Protein AF-0000000078675650 (afdb_homodimer)

Solvent-accessible surface area (backbone atoms only — not comparable to full-atom values): 10876 Å² total; per-residue (Å²): 128,82,74,70,70,73,74,65,62,80,55,87,62,48,68,50,57,50,48,54,52,49,53,52,43,40,71,66,58,61,90,52,55,60,62,49,50,21,51,51,33,46,50,51,52,50,53,40,61,73,67,68,52,54,68,69,60,46,51,53,50,53,42,49,52,48,53,52,45,46,53,56,44,48,71,37,87,58,74,59,64,86,62,61,76,60,61,83,62,87,123,127,82,75,70,71,73,75,63,60,81,56,87,61,45,68,49,57,50,48,54,51,50,54,49,44,40,71,66,57,61,92,50,56,60,62,48,50,21,50,51,32,45,50,52,51,50,53,40,61,73,67,69,53,53,68,69,59,46,52,53,49,51,41,50,52,49,54,53,47,47,53,56,47,47,72,38,85,56,74,60,66,86,61,59,75,61,62,83,61,88,121

pLDDT: mean 77.35, std 24.48, range [23.03, 98.62]

Organism: Tetraodon nigroviridis (NCBI:txid99883)

Sequence (182 aa):
MSFSNTSLRIPRGFGTVLNGLVREVLRDQPEDIPKYAAHYFSSLLKQREESGVDPAEWAATLEDRFESNAFKDAAAPATGGLSEIKKTTYKMSFSNTSLRIPRGFGTVLNGLVREVLRDQPEDIPKYAAHYFSSLLKQREESGVDPAEWAATLEDRFESNAFKDAAAPATGGLSEIKKTTYK

Structure (mmCIF, N/CA/C/O backbone):
data_AF-0000000078675650-model_v1
#
loop_
_entity.id
_entity.type
_entity.pdbx_description
1 polymer '(spotted green pufferfish) hypothetical protein'
#
loop_
_atom_site.group_PDB
_atom_site.id
_atom_site.type_symbol
_atom_site.label_atom_id
_atom_site.label_alt_id
_atom_site.label_comp_id
_atom_site.label_asym_id
_atom_site.label_entity_id
_atom_site.label_seq_id
_atom_site.pdbx_PDB_ins_code
_atom_site.Cartn_x
_atom_site.Cartn_y
_atom_site.Cartn_z
_atom_site.occupancy
_atom_site.B_iso_or_equiv
_atom_site.auth_seq_id
_atom_site.auth_comp_id
_atom_site.auth_asym_id
_atom_site.auth_atom_id
_atom_site.pdbx_PDB_model_num
ATOM 1 N N . MET A 1 1 ? -8.305 25.156 -22.516 1 36.25 1 MET A N 1
ATOM 2 C CA . MET A 1 1 ? -8.82 23.797 -22.344 1 36.25 1 MET A CA 1
ATOM 3 C C . MET A 1 1 ? -8.891 23.422 -20.859 1 36.25 1 MET A C 1
ATOM 5 O O . MET A 1 1 ? -7.988 23.75 -20.094 1 36.25 1 MET A O 1
ATOM 9 N N . SER A 1 2 ? -10.055 23.328 -20.25 1 40.5 2 SER A N 1
ATOM 10 C CA . SER A 1 2 ? -10.383 23.094 -18.844 1 40.5 2 SER A CA 1
ATOM 11 C C . SER A 1 2 ? -9.547 21.953 -18.266 1 40.5 2 SER A C 1
ATOM 13 O O . SER A 1 2 ? -9.539 20.844 -18.797 1 40.5 2 SER A O 1
ATOM 15 N N . PHE A 1 3 ? -8.305 22.141 -17.953 1 45.03 3 PHE A N 1
ATOM 16 C CA . PHE A 1 3 ? -7.562 21.141 -17.188 1 45.03 3 PHE A CA 1
ATOM 17 C C . PHE A 1 3 ? -8.469 20.422 -16.203 1 45.03 3 PHE A C 1
ATOM 19 O O . PHE A 1 3 ? -8.922 21.031 -15.219 1 45.03 3 PHE A O 1
ATOM 26 N N . SER A 1 4 ? -9.602 19.828 -16.656 1 46.31 4 SER A N 1
ATOM 27 C CA . SER A 1 4 ? -10.453 19.016 -15.805 1 46.31 4 SER A CA 1
ATOM 28 C C . SER A 1 4 ? -9.641 18.359 -14.695 1 46.31 4 SER A C 1
ATOM 30 O O . SER A 1 4 ? -8.734 17.562 -14.961 1 46.31 4 SER A O 1
ATOM 32 N N . ASN A 1 5 ? -9.117 19.156 -13.742 1 48.28 5 ASN A N 1
ATOM 33 C CA . ASN A 1 5 ? -8.555 18.641 -12.5 1 48.28 5 ASN A CA 1
ATOM 34 C C . ASN A 1 5 ? -9.172 17.297 -12.125 1 48.28 5 ASN A C 1
ATOM 36 O O . ASN A 1 5 ? -10.312 17.25 -11.656 1 48.28 5 ASN A O 1
ATOM 40 N N . THR A 1 6 ? -9.18 16.344 -13.008 1 53.75 6 THR A N 1
ATOM 41 C CA . THR A 1 6 ? -9.719 15.031 -12.703 1 53.75 6 THR A CA 1
ATOM 42 C C . THR A 1 6 ? -9.578 14.719 -11.219 1 53.75 6 THR A C 1
ATOM 44 O O . THR A 1 6 ? -8.461 14.664 -10.695 1 53.75 6 THR A O 1
ATOM 47 N N . SER A 1 7 ? -10.422 15.391 -10.391 1 60.91 7 SER A N 1
ATOM 48 C CA . SER A 1 7 ? -10.578 15.094 -8.969 1 60.91 7 SER A CA 1
ATOM 49 C C . SER A 1 7 ? -10.539 13.594 -8.711 1 60.91 7 SER A C 1
ATOM 51 O O . SER A 1 7 ? -11.43 12.859 -9.148 1 60.91 7 SER A O 1
ATOM 53 N N . LEU A 1 8 ? -9.344 12.969 -8.742 1 75.81 8 LEU A N 1
ATOM 54 C CA . LEU A 1 8 ? -9.234 11.555 -8.398 1 75.81 8 LEU A CA 1
ATOM 55 C C . LEU A 1 8 ? -9.867 11.273 -7.043 1 75.81 8 LEU A C 1
ATOM 57 O O . LEU A 1 8 ? -9.648 12.016 -6.082 1 75.81 8 LEU A O 1
ATOM 61 N N . ARG A 1 9 ? -11.008 10.617 -7.02 1 87.81 9 ARG A N 1
ATOM 62 C CA . ARG A 1 9 ? -11.688 10.203 -5.797 1 87.81 9 ARG A CA 1
ATOM 63 C C . ARG A 1 9 ? -10.945 9.055 -5.121 1 87.81 9 ARG A C 1
ATOM 65 O O . ARG A 1 9 ? -10.438 8.164 -5.793 1 87.81 9 ARG A O 1
ATOM 72 N N . ILE A 1 10 ? -10.766 9.141 -3.822 1 88.38 10 ILE A N 1
ATOM 73 C CA . ILE A 1 10 ? -10.188 8.055 -3.039 1 88.38 10 ILE A CA 1
ATOM 74 C C . ILE A 1 10 ? -11.203 6.93 -2.889 1 88.38 10 ILE A C 1
ATOM 76 O O . ILE A 1 10 ? -12.32 7.148 -2.402 1 88.38 10 ILE A O 1
ATOM 80 N N . PRO A 1 11 ? -10.883 5.762 -3.324 1 92.75 11 PRO A N 1
ATOM 81 C CA . PRO A 1 11 ? -11.805 4.637 -3.152 1 92.75 11 PRO A CA 1
ATOM 82 C C . PRO A 1 11 ? -12.086 4.32 -1.685 1 92.75 11 PRO A C 1
ATOM 84 O O . PRO A 1 11 ? -11.195 4.453 -0.841 1 92.75 11 PRO A O 1
ATOM 87 N N . ARG A 1 12 ? -13.32 3.838 -1.474 1 88 12 ARG A N 1
ATOM 88 C CA . ARG A 1 12 ? -13.664 3.414 -0.12 1 88 12 ARG A CA 1
ATOM 89 C C . ARG A 1 12 ? -12.75 2.283 0.347 1 88 12 ARG A C 1
ATOM 91 O O . ARG A 1 12 ? -12.469 1.354 -0.411 1 88 12 ARG A O 1
ATOM 98 N N . GLY A 1 13 ? -12.242 2.371 1.587 1 91.19 13 GLY A N 1
ATOM 99 C CA . GLY A 1 13 ? -11.469 1.306 2.197 1 91.19 13 GLY A CA 1
ATOM 100 C C . GLY A 1 13 ? -10.008 1.314 1.777 1 91.19 13 GLY A C 1
ATOM 101 O O . GLY A 1 13 ? -9.203 0.547 2.305 1 91.19 13 GLY A O 1
ATOM 102 N N . PHE A 1 14 ? -9.648 2.152 0.866 1 94.38 14 PHE A N 1
ATOM 103 C CA . PHE A 1 14 ? -8.281 2.172 0.366 1 94.38 14 PHE A CA 1
ATOM 104 C C . PHE A 1 14 ? -7.301 2.506 1.483 1 94.38 14 PHE A C 1
ATOM 106 O O . PHE A 1 14 ? -6.309 1.8 1.679 1 94.38 14 PHE A O 1
ATOM 113 N N . GLY A 1 15 ? -7.59 3.531 2.225 1 92.75 15 GLY A N 1
ATOM 114 C CA . GLY A 1 15 ? -6.754 3.896 3.355 1 92.75 15 GLY A CA 1
ATOM 115 C C . GLY A 1 15 ? -6.59 2.775 4.363 1 92.75 15 GLY A C 1
ATOM 116 O O . GLY A 1 15 ? -5.496 2.562 4.895 1 92.75 15 GLY A O 1
ATOM 117 N N . THR A 1 16 ? -7.684 2.143 4.605 1 92.12 16 THR A N 1
ATOM 118 C CA . THR A 1 16 ? -7.68 1.031 5.551 1 92.12 16 THR A CA 1
ATOM 119 C C . THR A 1 16 ? -6.738 -0.075 5.078 1 92.12 16 THR A C 1
ATOM 121 O O . THR A 1 16 ? -5.934 -0.586 5.859 1 92.12 16 THR A O 1
ATOM 124 N N . VAL A 1 17 ? -6.797 -0.464 3.836 1 94.38 17 VAL A N 1
ATOM 125 C CA . VAL A 1 17 ? -5.969 -1.51 3.248 1 94.38 17 VAL A CA 1
ATOM 126 C C . VAL A 1 17 ? -4.5 -1.109 3.324 1 94.38 17 VAL A C 1
ATOM 128 O O . VAL A 1 17 ? -3.645 -1.921 3.691 1 94.38 17 VAL A O 1
ATOM 131 N N . LEU A 1 18 ? -4.207 0.148 3.072 1 95.88 18 LEU A N 1
ATOM 132 C CA . LEU A 1 18 ? -2.828 0.625 3.117 1 95.88 18 LEU A CA 1
ATOM 133 C C . LEU A 1 18 ? -2.295 0.616 4.547 1 95.88 18 LEU A C 1
ATOM 135 O O . LEU A 1 18 ? -1.137 0.266 4.781 1 95.88 18 LEU A O 1
ATOM 139 N N . ASN A 1 19 ? -3.148 0.979 5.402 1 93.75 19 ASN A N 1
ATOM 140 C CA . ASN A 1 19 ? -2.74 0.958 6.805 1 93.75 19 ASN A CA 1
ATOM 141 C C . ASN A 1 19 ? -2.387 -0.454 7.266 1 93.75 19 ASN A C 1
ATOM 143 O O . ASN A 1 19 ? -1.454 -0.641 8.047 1 93.75 19 ASN A O 1
ATOM 147 N N . GLY A 1 20 ? -3.107 -1.361 6.852 1 93.81 20 GLY A N 1
ATOM 148 C CA . GLY A 1 20 ? -2.775 -2.744 7.156 1 93.81 20 GLY A CA 1
ATOM 149 C C . GLY A 1 20 ? -1.383 -3.137 6.699 1 93.81 20 GLY A C 1
ATOM 150 O O . GLY A 1 20 ? -0.617 -3.73 7.461 1 93.81 20 GLY A O 1
ATOM 151 N N . LEU A 1 21 ? -1.048 -2.793 5.523 1 96.56 21 LEU A N 1
ATOM 152 C CA . LEU A 1 21 ? 0.284 -3.094 5.008 1 96.56 21 LEU A CA 1
ATOM 153 C C . LEU A 1 21 ? 1.353 -2.342 5.793 1 96.56 21 LEU A C 1
ATOM 155 O O . LEU A 1 21 ? 2.383 -2.914 6.152 1 96.56 21 LEU A O 1
ATOM 159 N N . VAL A 1 22 ? 1.101 -1.097 6.082 1 94.25 22 VAL A N 1
ATOM 160 C CA . VAL A 1 22 ? 2.062 -0.259 6.789 1 94.25 22 VAL A CA 1
ATOM 161 C C . VAL A 1 22 ? 2.379 -0.875 8.148 1 94.25 22 VAL A C 1
ATOM 163 O O . VAL A 1 22 ? 3.545 -0.999 8.531 1 94.25 22 VAL A O 1
ATOM 166 N N . ARG A 1 23 ? 1.402 -1.31 8.82 1 92.75 23 ARG A N 1
ATOM 167 C CA . ARG A 1 23 ? 1.581 -1.892 10.148 1 92.75 23 ARG A CA 1
ATOM 168 C C . ARG A 1 23 ? 2.467 -3.131 10.086 1 92.75 23 ARG A C 1
ATOM 170 O O . ARG A 1 23 ? 3.377 -3.291 10.898 1 92.75 23 ARG A O 1
ATOM 177 N N . GLU A 1 24 ? 2.223 -3.939 9.117 1 95.38 24 GLU A N 1
ATOM 178 C CA . GLU A 1 24 ? 2.982 -5.184 9.008 1 95.38 24 GLU A CA 1
ATOM 179 C C . GLU A 1 24 ? 4.422 -4.914 8.578 1 95.38 24 GLU A C 1
ATOM 181 O O . GLU A 1 24 ? 5.352 -5.57 9.055 1 95.38 24 GLU A O 1
ATOM 186 N N . VAL A 1 25 ? 4.582 -3.963 7.734 1 96.56 25 VAL A N 1
ATOM 187 C CA . VAL A 1 25 ? 5.93 -3.619 7.297 1 96.56 25 VAL A CA 1
ATOM 188 C C . VAL A 1 25 ? 6.723 -3.035 8.461 1 96.56 25 VAL A C 1
ATOM 190 O O . VAL A 1 25 ? 7.906 -3.34 8.633 1 96.56 25 VAL A O 1
ATOM 193 N N . LEU A 1 26 ? 6.121 -2.146 9.234 1 93.81 26 LEU A N 1
ATOM 194 C CA . LEU A 1 26 ? 6.793 -1.556 10.383 1 93.81 26 LEU A CA 1
ATOM 195 C C . LEU A 1 26 ? 7.117 -2.621 11.43 1 93.81 26 LEU A C 1
ATOM 197 O O . LEU A 1 26 ? 8.172 -2.57 12.07 1 93.81 26 LEU A O 1
ATOM 201 N N . ARG A 1 27 ? 6.309 -3.594 11.562 1 92.69 27 ARG A N 1
ATOM 202 C CA . ARG A 1 27 ? 6.488 -4.672 12.531 1 92.69 27 ARG A CA 1
ATOM 203 C C . ARG A 1 27 ? 7.602 -5.617 12.094 1 92.69 27 ARG A C 1
ATOM 205 O O . ARG A 1 27 ? 8.492 -5.941 12.883 1 92.69 27 ARG A O 1
ATOM 212 N N . ASP A 1 28 ? 7.609 -6.02 10.836 1 95.44 28 ASP A N 1
ATOM 213 C CA . ASP A 1 28 ? 8.484 -7.082 10.359 1 95.44 28 ASP A CA 1
ATOM 214 C C . ASP A 1 28 ? 9.781 -6.508 9.789 1 95.44 28 ASP A C 1
ATOM 216 O O . ASP A 1 28 ? 10.766 -7.234 9.625 1 95.44 28 ASP A O 1
ATOM 220 N N . GLN A 1 29 ? 9.773 -5.273 9.375 1 95.62 29 GLN A N 1
ATOM 221 C CA . GLN A 1 29 ? 10.938 -4.562 8.859 1 95.62 29 GLN A CA 1
ATOM 222 C C . GLN A 1 29 ? 11.578 -5.328 7.703 1 95.62 29 GLN A C 1
ATOM 224 O O . GLN A 1 29 ? 12.758 -5.668 7.758 1 95.62 29 GLN A O 1
ATOM 229 N N . PRO A 1 30 ? 10.836 -5.617 6.625 1 96 30 PRO A N 1
ATOM 230 C CA . PRO A 1 30 ? 11.375 -6.375 5.492 1 96 30 PRO A CA 1
ATOM 231 C C . PRO A 1 30 ? 12.422 -5.586 4.699 1 96 30 PRO A C 1
ATOM 233 O O . PRO A 1 30 ? 12.336 -4.359 4.609 1 96 30 PRO A O 1
ATOM 236 N N . GLU A 1 31 ? 13.391 -6.297 4.047 1 93.88 31 GLU A N 1
ATOM 237 C CA . GLU A 1 31 ? 14.406 -5.668 3.211 1 93.88 31 GLU A CA 1
ATOM 238 C C . GLU A 1 31 ? 13.875 -5.395 1.807 1 93.88 31 GLU A C 1
ATOM 240 O O . GLU A 1 31 ? 14.227 -4.383 1.191 1 93.88 31 GLU A O 1
ATOM 245 N N . ASP A 1 32 ? 13.016 -6.262 1.366 1 95.62 32 ASP A N 1
ATOM 246 C CA . ASP A 1 32 ? 12.438 -6.168 0.031 1 95.62 32 ASP A CA 1
ATOM 247 C C . ASP A 1 32 ? 10.945 -5.84 0.104 1 95.62 32 ASP A C 1
ATOM 249 O O . ASP A 1 32 ? 10.109 -6.742 0.144 1 95.62 32 ASP A O 1
ATOM 253 N N . ILE A 1 33 ? 10.664 -4.562 0.065 1 96.06 33 ILE A N 1
ATOM 254 C CA . ILE A 1 33 ? 9.328 -4.074 0.378 1 96.06 33 ILE A CA 1
ATOM 255 C C . ILE A 1 33 ? 8.352 -4.512 -0.712 1 96.06 33 ILE A C 1
ATOM 257 O O . ILE A 1 33 ? 7.27 -5.031 -0.416 1 96.06 33 ILE A O 1
ATOM 261 N N . PRO A 1 34 ? 8.711 -4.418 -1.994 1 97.19 34 PRO A N 1
ATOM 262 C CA . PRO A 1 34 ? 7.773 -4.867 -3.029 1 97.19 34 PRO A CA 1
ATOM 263 C C . PRO A 1 34 ? 7.445 -6.355 -2.924 1 97.19 34 PRO A C 1
ATOM 265 O O . PRO A 1 34 ? 6.289 -6.75 -3.1 1 97.19 34 PRO A O 1
ATOM 268 N N . LYS A 1 35 ? 8.445 -7.172 -2.672 1 97.69 35 LYS A N 1
ATOM 269 C CA . LYS A 1 35 ? 8.219 -8.609 -2.508 1 97.69 35 LYS A CA 1
ATOM 270 C C . LYS A 1 35 ? 7.359 -8.891 -1.279 1 97.69 35 LYS A C 1
ATOM 272 O O . LYS A 1 35 ? 6.461 -9.734 -1.328 1 97.69 35 LYS A O 1
ATOM 277 N N . TYR A 1 36 ? 7.645 -8.258 -0.212 1 98.25 36 TYR A N 1
ATOM 278 C CA . TYR A 1 36 ? 6.855 -8.398 1.007 1 98.25 36 TYR A CA 1
ATOM 279 C C . TYR A 1 36 ? 5.398 -8.023 0.76 1 98.25 36 TYR A C 1
ATOM 281 O O . TYR A 1 36 ? 4.488 -8.75 1.166 1 98.25 36 TYR A O 1
ATOM 289 N N . ALA A 1 37 ? 5.18 -6.883 0.073 1 98.62 37 ALA A N 1
ATOM 290 C CA . ALA A 1 37 ? 3.828 -6.391 -0.181 1 98.62 37 ALA A CA 1
ATOM 291 C C . ALA A 1 37 ? 3.053 -7.359 -1.072 1 98.62 37 ALA A C 1
ATOM 293 O O . ALA A 1 37 ? 1.872 -7.621 -0.834 1 98.62 37 ALA A O 1
ATOM 294 N N . ALA A 1 38 ? 3.719 -7.93 -2.092 1 98.56 38 ALA A N 1
ATOM 295 C CA . ALA A 1 38 ? 3.08 -8.93 -2.939 1 98.56 38 ALA A CA 1
ATOM 296 C C . ALA A 1 38 ? 2.615 -10.133 -2.119 1 98.56 38 ALA A C 1
ATOM 298 O O . ALA A 1 38 ? 1.479 -10.586 -2.264 1 98.56 38 ALA A O 1
ATOM 299 N N . HIS A 1 39 ? 3.5 -10.609 -1.267 1 98.56 39 HIS A N 1
ATOM 300 C CA . HIS A 1 39 ? 3.18 -11.75 -0.417 1 98.56 39 HIS A CA 1
ATOM 301 C C . HIS A 1 39 ? 2.072 -11.406 0.573 1 98.56 39 HIS A C 1
ATOM 303 O O . HIS A 1 39 ? 1.17 -12.211 0.805 1 98.56 39 HIS A O 1
ATOM 309 N N . TYR A 1 40 ? 2.143 -10.227 1.176 1 98.19 40 TYR A N 1
ATOM 310 C CA . TYR A 1 40 ? 1.144 -9.781 2.139 1 98.19 40 TYR A CA 1
ATOM 311 C C . TYR A 1 40 ? -0.25 -9.781 1.522 1 98.19 40 TYR A C 1
ATOM 313 O O . TYR A 1 40 ? -1.171 -10.406 2.059 1 98.19 40 TYR A O 1
ATOM 321 N N . PHE A 1 41 ? -0.435 -9.141 0.37 1 98.44 41 PHE A N 1
ATOM 322 C CA . PHE A 1 41 ? -1.758 -9.039 -0.235 1 98.44 41 PHE A CA 1
ATOM 323 C C . PHE A 1 41 ? -2.211 -10.398 -0.767 1 98.44 41 PHE A C 1
ATOM 325 O O . PHE A 1 41 ? -3.398 -10.727 -0.716 1 98.44 41 PHE A O 1
ATOM 332 N N . SER A 1 42 ? -1.213 -11.234 -1.295 1 97.81 42 SER A N 1
ATOM 333 C CA . SER A 1 42 ? -1.563 -12.594 -1.716 1 97.81 42 SER A CA 1
ATOM 334 C C . SER A 1 42 ? -2.078 -13.422 -0.543 1 97.81 42 SER A C 1
ATOM 336 O O . SER A 1 42 ? -3.057 -14.156 -0.679 1 97.81 42 SER A O 1
ATOM 338 N N . SER A 1 43 ? -1.423 -13.297 0.609 1 97.44 43 SER A N 1
ATOM 339 C CA . SER A 1 43 ? -1.839 -14.031 1.801 1 97.44 43 SER A CA 1
ATOM 340 C C . SER A 1 43 ? -3.209 -13.562 2.283 1 97.44 43 SER A C 1
ATOM 342 O O . SER A 1 43 ? -4.016 -14.375 2.744 1 97.44 43 SER A O 1
ATOM 344 N N . LEU A 1 44 ? -3.428 -12.258 2.207 1 96.44 44 LEU A N 1
ATOM 345 C CA . LEU A 1 44 ? -4.719 -11.703 2.596 1 96.44 44 LEU A CA 1
ATOM 346 C C . LEU A 1 44 ? -5.844 -12.289 1.751 1 96.44 44 LEU A C 1
ATOM 348 O O . LEU A 1 44 ? -6.891 -12.672 2.281 1 96.44 44 LEU A O 1
ATOM 352 N N . LEU A 1 45 ? -5.66 -12.406 0.413 1 97.12 45 LEU A N 1
ATOM 353 C CA . LEU A 1 45 ? -6.66 -12.969 -0.488 1 97.12 45 LEU A CA 1
ATOM 354 C C . LEU A 1 45 ? -6.863 -14.453 -0.213 1 97.12 45 LEU A C 1
ATOM 356 O O . LEU A 1 45 ? -7.988 -14.953 -0.301 1 97.12 45 LEU A O 1
ATOM 360 N N . LYS A 1 46 ? -5.754 -15.125 0.054 1 97.88 46 LYS A N 1
ATOM 361 C CA . LYS A 1 46 ? -5.855 -16.547 0.388 1 97.88 46 LYS A CA 1
ATOM 362 C C . LYS A 1 46 ? -6.699 -16.75 1.642 1 97.88 46 LYS A C 1
ATOM 364 O O . LYS A 1 46 ? -7.551 -17.641 1.679 1 97.88 46 LYS A O 1
ATOM 369 N N . GLN A 1 47 ? -6.488 -15.945 2.689 1 96.19 47 GLN A N 1
ATOM 370 C CA . GLN A 1 47 ? -7.27 -16 3.92 1 96.19 47 GLN A CA 1
ATOM 371 C C . GLN A 1 47 ? -8.75 -15.75 3.645 1 96.19 47 GLN A C 1
ATOM 373 O O . GLN A 1 47 ? -9.617 -16.438 4.191 1 96.19 47 GLN A O 1
ATOM 378 N N . ARG A 1 48 ? -8.969 -14.758 2.807 1 96.5 48 ARG A N 1
ATOM 379 C CA . ARG A 1 48 ? -10.344 -14.453 2.43 1 96.5 48 ARG A CA 1
ATOM 380 C C . ARG A 1 48 ? -11 -15.648 1.739 1 96.5 48 ARG A C 1
ATOM 382 O O . ARG A 1 48 ? -12.125 -16.016 2.068 1 96.5 48 ARG A O 1
ATOM 389 N N . GLU A 1 49 ? -10.359 -16.219 0.828 1 96.31 49 GLU A N 1
ATOM 390 C CA . GLU A 1 49 ? -10.867 -17.359 0.077 1 96.31 49 GLU A CA 1
ATOM 391 C C . GLU A 1 49 ? -11.148 -18.547 0.996 1 96.31 49 GLU A C 1
ATOM 393 O O . GLU A 1 49 ? -12.195 -19.188 0.892 1 96.31 49 GLU A O 1
ATOM 398 N N . GLU A 1 50 ? -10.273 -18.797 1.95 1 96.94 50 GLU A N 1
ATOM 399 C CA . GLU A 1 50 ? -10.391 -19.922 2.857 1 96.94 50 GLU A CA 1
ATOM 400 C C . GLU A 1 50 ? -11.531 -19.734 3.848 1 96.94 50 GLU A C 1
ATOM 402 O O . GLU A 1 50 ? -12.133 -20.703 4.316 1 96.94 50 GLU A O 1
ATOM 407 N N . SER A 1 51 ? -11.82 -18.5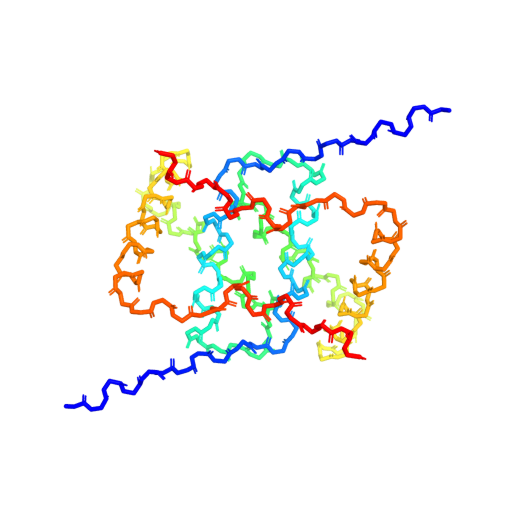16 4.141 1 94.94 51 SER A N 1
ATOM 408 C CA . SER A 1 51 ? -12.891 -18.219 5.09 1 94.94 51 SER A CA 1
ATOM 409 C C . SER A 1 51 ? -14.266 -18.406 4.457 1 94.94 51 SER A C 1
ATOM 411 O O . SER A 1 51 ? -15.266 -18.562 5.168 1 94.94 51 SER A O 1
ATOM 413 N N . GLY A 1 52 ? -14.344 -18.25 3.117 1 95.31 52 GLY A N 1
ATOM 414 C CA . GLY A 1 52 ? -15.617 -18.344 2.424 1 95.31 52 GLY A CA 1
ATOM 415 C C . GLY A 1 52 ? -16.438 -17.078 2.52 1 95.31 52 GLY A C 1
ATOM 416 O O . GLY A 1 52 ? -17.609 -17.047 2.119 1 95.31 52 GLY A O 1
ATOM 417 N N . VAL A 1 53 ? -15.852 -16.094 3.068 1 94.56 53 VAL A N 1
ATOM 418 C CA . VAL A 1 53 ? -16.531 -14.82 3.254 1 94.56 53 VAL A CA 1
ATOM 419 C C . VAL A 1 53 ? -16.562 -14.062 1.931 1 94.56 53 VAL A C 1
ATOM 421 O O . VAL A 1 53 ? -15.594 -14.047 1.181 1 94.56 53 VAL A O 1
ATOM 424 N N . ASP A 1 54 ? -17.75 -13.453 1.61 1 96.31 54 ASP A N 1
ATOM 425 C CA . ASP A 1 54 ? -17.906 -12.602 0.432 1 96.31 54 ASP A CA 1
ATOM 426 C C . ASP A 1 54 ? -16.891 -11.461 0.45 1 96.31 54 ASP A C 1
ATOM 428 O O . ASP A 1 54 ? -16.656 -10.852 1.496 1 96.31 54 ASP A O 1
ATOM 432 N N . PRO A 1 55 ? -16.328 -11.188 -0.666 1 94 55 PRO A N 1
ATOM 433 C CA . PRO A 1 55 ? -15.305 -10.148 -0.725 1 94 55 PRO A CA 1
ATOM 434 C C . PRO A 1 55 ? -15.781 -8.82 -0.147 1 94 55 PRO A C 1
ATOM 436 O O . PRO A 1 55 ? -15.016 -8.125 0.533 1 94 55 PRO A O 1
ATOM 439 N N . ALA A 1 56 ? -17 -8.508 -0.415 1 93.38 56 ALA A N 1
ATOM 440 C CA . ALA A 1 56 ? -17.531 -7.25 0.107 1 93.38 56 ALA A CA 1
ATOM 441 C C . ALA A 1 56 ? -17.625 -7.285 1.63 1 93.38 56 ALA A C 1
ATOM 443 O O . ALA A 1 56 ? -17.266 -6.32 2.305 1 93.38 56 ALA A O 1
ATOM 444 N N . GLU A 1 57 ? -18.125 -8.328 2.135 1 95 57 GLU A N 1
ATOM 445 C CA . GLU A 1 57 ? -18.219 -8.508 3.58 1 95 57 GLU A CA 1
ATOM 446 C C . GLU A 1 57 ? -16.828 -8.555 4.215 1 95 57 GLU A C 1
ATOM 448 O O . GLU A 1 57 ? -16.625 -8 5.297 1 95 57 GLU A O 1
ATOM 453 N N . TRP A 1 58 ? -15.953 -9.234 3.555 1 94.5 58 TRP A N 1
ATOM 454 C CA . TRP A 1 58 ? -14.586 -9.344 4.055 1 94.5 58 TRP A CA 1
ATOM 455 C C . TRP A 1 58 ? -13.938 -7.969 4.141 1 94.5 58 TRP A C 1
ATOM 457 O O . TRP A 1 58 ? -13.281 -7.645 5.133 1 94.5 58 TRP A O 1
ATOM 467 N N . ALA A 1 59 ? -14.078 -7.156 3.133 1 92.62 59 ALA A N 1
ATOM 468 C CA . ALA A 1 59 ? -13.531 -5.801 3.111 1 92.62 59 ALA A CA 1
ATOM 469 C C . ALA A 1 59 ? -14.078 -4.973 4.27 1 92.62 59 ALA A C 1
ATOM 471 O O . ALA A 1 59 ? -13.344 -4.211 4.898 1 92.62 59 ALA A O 1
ATOM 472 N N . ALA A 1 60 ? -15.375 -5.117 4.504 1 92.88 60 ALA A N 1
ATOM 473 C CA . ALA A 1 60 ? -16 -4.395 5.609 1 92.88 60 ALA A CA 1
ATOM 474 C C . ALA A 1 60 ? -15.414 -4.824 6.949 1 92.88 60 ALA A C 1
ATOM 476 O O . ALA A 1 60 ? -15.188 -3.988 7.828 1 92.88 60 ALA A O 1
ATOM 477 N N . THR A 1 61 ? -15.164 -6.078 7.074 1 91.44 61 THR A N 1
ATOM 478 C CA . THR A 1 61 ? -14.562 -6.609 8.289 1 91.44 61 THR A CA 1
ATOM 479 C C . THR A 1 61 ? -13.141 -6.074 8.477 1 91.44 61 THR A C 1
ATOM 481 O O . THR A 1 61 ? -12.734 -5.746 9.594 1 91.44 61 THR A O 1
ATOM 484 N N . LEU A 1 62 ? -12.422 -6.004 7.406 1 88.62 62 LEU A N 1
ATOM 485 C CA . LEU A 1 62 ? -11.07 -5.473 7.441 1 88.62 62 LEU A CA 1
ATOM 486 C C . LEU A 1 62 ? -11.062 -4.016 7.898 1 88.62 62 LEU A C 1
ATOM 488 O O . LEU A 1 62 ? -10.227 -3.619 8.719 1 88.62 62 LEU A O 1
ATOM 492 N N . GLU A 1 63 ? -11.961 -3.244 7.387 1 89.56 63 GLU A N 1
ATOM 493 C CA . GLU A 1 63 ? -12.086 -1.843 7.773 1 89.56 63 GLU A CA 1
ATOM 494 C C . GLU A 1 63 ? -12.391 -1.707 9.258 1 89.56 63 GLU A C 1
ATOM 496 O O . GLU A 1 63 ? -11.828 -0.848 9.938 1 89.56 63 GLU A O 1
ATOM 501 N N . ASP A 1 64 ? -13.203 -2.506 9.703 1 89.19 64 ASP A N 1
ATOM 502 C CA . ASP A 1 64 ? -13.602 -2.475 11.109 1 89.19 64 ASP A CA 1
ATOM 503 C C . ASP A 1 64 ? -12.438 -2.85 12.023 1 89.19 64 ASP A C 1
ATOM 505 O O . ASP A 1 64 ? -12.234 -2.229 13.062 1 89.19 64 ASP A O 1
ATOM 509 N N . ARG A 1 65 ? -11.742 -3.859 11.656 1 85.19 65 ARG A N 1
ATOM 510 C CA . ARG A 1 65 ? -10.602 -4.328 12.438 1 85.19 65 ARG A CA 1
ATOM 511 C C . ARG A 1 65 ? -9.547 -3.234 12.578 1 85.19 65 ARG A C 1
ATOM 513 O O . ARG A 1 65 ? -9 -3.029 13.664 1 85.19 65 ARG A O 1
ATOM 520 N N . PHE A 1 66 ? -9.289 -2.572 11.57 1 79.88 66 PHE A N 1
ATOM 521 C CA . PHE A 1 66 ? -8.258 -1.547 11.586 1 79.88 66 PHE A CA 1
ATOM 522 C C . PHE A 1 66 ? -8.727 -0.315 12.352 1 79.88 66 PHE A C 1
ATOM 524 O O . PHE A 1 66 ? -7.938 0.323 13.055 1 79.88 66 PHE A O 1
ATOM 531 N N . GLU A 1 67 ? -9.945 -0.082 12.008 1 78.69 67 GLU A N 1
ATOM 532 C CA . GLU A 1 67 ? -10.492 1.023 12.789 1 78.69 67 GLU A CA 1
ATOM 533 C C . GLU A 1 67 ? -10.469 0.713 14.281 1 78.69 67 GLU A C 1
ATOM 535 O O . GLU A 1 67 ? -10.156 1.582 15.094 1 78.69 67 GLU A O 1
ATOM 540 N N . SER A 1 68 ? -10.758 -0.451 14.594 1 81.62 68 SER A N 1
ATOM 541 C CA . SER A 1 68 ? -10.758 -0.884 15.992 1 81.62 68 SER A CA 1
ATOM 542 C C . SER A 1 68 ? -9.344 -0.885 16.562 1 81.62 68 SER A C 1
ATOM 544 O O . SER A 1 68 ? -9.141 -0.466 17.703 1 81.62 68 SER A O 1
ATOM 546 N N . ASN A 1 69 ? -8.414 -1.341 15.812 1 76.25 69 ASN A N 1
ATOM 547 C CA . ASN A 1 69 ? -7.023 -1.383 16.25 1 76.25 69 ASN A CA 1
ATOM 548 C C . ASN A 1 69 ? -6.43 0.018 16.359 1 76.25 69 ASN A C 1
ATOM 550 O O . ASN A 1 69 ? -5.586 0.269 17.219 1 76.25 69 ASN A O 1
ATOM 554 N N . ALA A 1 70 ? -6.77 0.914 15.461 1 71 70 ALA A N 1
ATOM 555 C CA . ALA A 1 70 ? -6.328 2.305 15.508 1 71 70 ALA A CA 1
ATOM 556 C C . ALA A 1 70 ? -6.758 2.975 16.812 1 71 70 ALA A C 1
ATOM 558 O O . ALA A 1 70 ? -6.023 3.791 17.375 1 71 70 ALA A O 1
ATOM 559 N N . PHE A 1 71 ? -7.949 2.672 17.203 1 65.62 71 PHE A N 1
ATOM 560 C CA . PHE A 1 71 ? -8.469 3.207 18.453 1 65.62 71 PHE A CA 1
ATOM 561 C C . PHE A 1 71 ? -7.684 2.664 19.641 1 65.62 71 PHE A C 1
ATOM 563 O O . PHE A 1 71 ? -7.367 3.404 20.578 1 65.62 71 PHE A O 1
ATOM 570 N N . LYS A 1 72 ? -7.289 1.438 19.484 1 66.44 72 LYS A N 1
ATOM 571 C CA . LYS A 1 72 ? -6.535 0.826 20.562 1 66.44 72 LYS A CA 1
ATOM 572 C C . LYS A 1 72 ? -5.098 1.341 20.594 1 66.44 72 LYS A C 1
ATOM 574 O O . LYS A 1 72 ? -4.539 1.577 21.672 1 66.44 72 LYS A O 1
ATOM 579 N N . ASP A 1 73 ? -4.637 1.437 19.422 1 58.84 73 ASP A N 1
ATOM 580 C CA . ASP A 1 73 ? -3.277 1.96 19.328 1 58.84 73 ASP A CA 1
ATOM 581 C C . ASP A 1 73 ? -3.244 3.457 19.625 1 58.84 73 ASP A C 1
ATOM 583 O O . ASP A 1 73 ? -2.256 3.967 20.156 1 58.84 73 ASP A O 1
ATOM 587 N N . ALA A 1 74 ? -4.316 4.203 19.078 1 51.97 74 ALA A N 1
ATOM 588 C CA . ALA A 1 74 ? -4.445 5.621 19.406 1 51.97 74 ALA A CA 1
ATOM 589 C C . ALA A 1 74 ? -4.562 5.836 20.906 1 51.97 74 ALA A C 1
ATOM 591 O O . ALA A 1 74 ? -4.16 6.879 21.422 1 51.97 74 ALA A O 1
ATOM 592 N N . ALA A 1 75 ? -5.254 5.031 21.562 1 49.31 75 ALA A N 1
ATOM 593 C CA . ALA A 1 75 ? -5.246 5.191 23.016 1 49.31 75 ALA A CA 1
ATOM 594 C C . ALA A 1 75 ? -3.832 5.062 23.562 1 49.31 75 ALA A C 1
ATOM 596 O O . ALA A 1 75 ? -3.576 5.438 24.719 1 49.31 75 ALA A O 1
ATOM 597 N N . ALA A 1 76 ? -2.986 4.293 22.922 1 44.25 76 ALA A N 1
ATOM 598 C CA . ALA A 1 76 ? -1.571 4.387 23.281 1 44.25 76 ALA A CA 1
ATOM 599 C C . ALA A 1 76 ? -0.927 5.617 22.641 1 44.25 76 ALA A C 1
ATOM 601 O O . ALA A 1 76 ? -1.389 6.105 21.609 1 44.25 76 ALA A O 1
ATOM 602 N N . PRO A 1 77 ? -0.235 6.516 23.281 1 42 77 PRO A N 1
ATOM 603 C CA . PRO A 1 77 ? 0.261 7.742 22.656 1 42 77 PRO A CA 1
ATOM 604 C C . PRO A 1 77 ? 0.695 7.527 21.203 1 42 77 PRO A C 1
ATOM 606 O O . PRO A 1 77 ? 1.492 6.629 20.922 1 42 77 PRO A O 1
ATOM 609 N N . ALA A 1 78 ? -0.148 7.43 20.344 1 41.06 78 ALA A N 1
ATOM 610 C CA . ALA A 1 78 ? 0.005 7.199 18.906 1 41.06 78 ALA A CA 1
ATOM 611 C C . ALA A 1 78 ? 1.279 7.852 18.375 1 41.06 78 ALA A C 1
ATOM 613 O O . ALA A 1 78 ? 1.396 9.078 18.359 1 41.06 78 ALA A O 1
ATOM 614 N N . THR A 1 79 ? 2.373 7.398 18.484 1 38.72 79 THR A N 1
ATOM 615 C CA . THR A 1 79 ? 3.561 7.906 17.812 1 38.72 79 THR A CA 1
ATOM 616 C C . THR A 1 79 ? 3.271 8.148 16.328 1 38.72 79 THR A C 1
ATOM 618 O O . THR A 1 79 ? 2.307 7.609 15.781 1 38.72 79 THR A O 1
ATOM 621 N N . GLY A 1 80 ? 3.828 9.305 15.703 1 36.25 80 GLY A N 1
ATOM 622 C CA . GLY A 1 80 ? 3.871 10.094 14.484 1 36.25 80 GLY A CA 1
ATOM 623 C C . GLY A 1 80 ? 4.012 9.258 13.234 1 36.25 80 GLY A C 1
ATOM 624 O O . GLY A 1 80 ? 4.441 9.758 12.188 1 36.25 80 GLY A O 1
ATOM 625 N N . GLY A 1 81 ? 3.727 8.086 13.188 1 34.75 81 GLY A N 1
ATOM 626 C CA . GLY A 1 81 ? 4.301 7.422 12.023 1 34.75 81 GLY A CA 1
ATOM 627 C C . GLY A 1 81 ? 3.822 8.008 10.711 1 34.75 81 GLY A C 1
ATOM 628 O O . GLY A 1 81 ? 4.621 8.234 9.797 1 34.75 81 GLY A O 1
ATOM 629 N N . LEU A 1 82 ? 2.568 7.977 10.422 1 39.72 82 LEU A N 1
ATOM 630 C CA . LEU A 1 82 ? 2.166 8.367 9.078 1 39.72 82 LEU A CA 1
ATOM 631 C C . LEU A 1 82 ? 2.387 9.859 8.859 1 39.72 82 LEU A C 1
ATOM 633 O O . LEU A 1 82 ? 2.359 10.336 7.719 1 39.72 82 LEU A O 1
ATOM 637 N N . SER A 1 83 ? 2.461 10.688 9.922 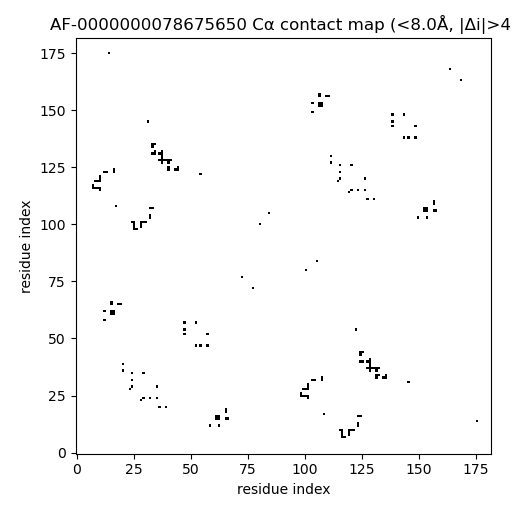1 37.59 83 SER A N 1
ATOM 638 C CA . SER A 1 83 ? 2.707 12.125 9.789 1 37.59 83 SER A CA 1
ATOM 639 C C . SER A 1 83 ? 4.16 12.406 9.422 1 37.59 83 SER A C 1
ATOM 641 O O . SER A 1 83 ? 4.504 13.523 9.039 1 37.59 83 SER A O 1
ATOM 643 N N . GLU A 1 84 ? 5.086 11.633 9.914 1 35.97 84 GLU A N 1
ATOM 644 C CA . GLU A 1 84 ? 6.496 11.977 9.742 1 35.97 84 GLU A CA 1
ATOM 645 C C . GLU A 1 84 ? 6.922 11.859 8.281 1 35.97 84 GLU A C 1
ATOM 647 O O . GLU A 1 84 ? 8.078 12.117 7.949 1 35.97 84 GLU A O 1
ATOM 652 N N . ILE A 1 85 ? 6.199 11.273 7.418 1 35.75 85 ILE A N 1
ATOM 653 C CA . ILE A 1 85 ? 6.633 11.406 6.031 1 35.75 85 ILE A CA 1
ATOM 654 C C . ILE A 1 85 ? 6.562 12.867 5.602 1 35.75 85 ILE A C 1
ATOM 656 O O . ILE A 1 85 ? 6.859 13.195 4.449 1 35.75 85 ILE A O 1
ATOM 660 N N . LYS A 1 86 ? 5.895 13.844 6.242 1 33.5 86 LYS A N 1
ATOM 661 C CA . LYS A 1 86 ? 5.77 15.219 5.785 1 33.5 86 LYS A CA 1
ATOM 662 C C . LYS A 1 86 ? 7.109 15.953 5.867 1 33.5 86 LYS A C 1
ATOM 664 O O . LYS A 1 86 ? 7.422 16.781 5.008 1 33.5 86 LYS A O 1
ATOM 669 N N . LYS A 1 87 ? 7.738 15.945 7.086 1 34.69 87 LYS A N 1
ATOM 670 C CA . LYS A 1 87 ? 8.453 17.156 7.457 1 34.69 87 LYS A CA 1
ATOM 671 C C . LYS A 1 87 ? 9.766 17.281 6.691 1 34.69 87 LYS A C 1
ATOM 673 O O . LYS A 1 87 ? 10.648 18.047 7.074 1 34.69 87 LYS A O 1
ATOM 678 N N . THR A 1 88 ? 10.117 16.453 5.773 1 33.84 88 THR A N 1
ATOM 679 C CA . THR A 1 88 ? 11.367 17.047 5.316 1 33.84 88 THR A CA 1
ATOM 680 C C . THR A 1 88 ? 11.133 18.469 4.809 1 33.84 88 THR A C 1
ATOM 682 O O . THR A 1 88 ? 10.5 18.672 3.771 1 33.84 88 THR A O 1
ATOM 685 N N . THR A 1 89 ? 10.703 19.359 5.664 1 26.84 89 THR A N 1
ATOM 686 C CA . THR A 1 89 ? 10.672 20.812 5.512 1 26.84 89 THR A CA 1
ATOM 687 C C . THR A 1 89 ? 12 21.312 4.965 1 26.84 89 THR A C 1
ATOM 689 O O . THR A 1 89 ? 13.07 20.875 5.395 1 26.84 89 THR A O 1
ATOM 692 N N . TYR A 1 90 ? 11.992 21.969 3.75 1 29.42 90 TYR A N 1
ATOM 693 C CA . TYR A 1 90 ? 12.938 22.938 3.229 1 29.42 90 TYR A CA 1
ATOM 694 C C . TYR A 1 90 ? 13.367 23.922 4.316 1 29.42 90 TYR A C 1
ATOM 696 O O . TYR A 1 90 ? 12.539 24.625 4.883 1 29.42 90 TYR A O 1
ATOM 704 N N . LYS A 1 91 ? 14.211 23.484 5.305 1 23.03 91 LYS A N 1
ATOM 705 C CA . LYS A 1 91 ? 14.953 24.609 5.855 1 23.03 91 LYS A CA 1
ATOM 706 C C . LYS A 1 91 ? 15.742 25.344 4.762 1 23.03 91 LYS A C 1
ATOM 708 O O . LYS A 1 91 ? 16.359 24.703 3.904 1 23.03 91 LYS A O 1
ATOM 713 N N . MET B 1 1 ? 8.133 -1.731 34.062 1 36.22 1 MET B N 1
ATOM 714 C CA . MET B 1 1 ? 8.727 -2.373 32.875 1 36.22 1 MET B CA 1
ATOM 715 C C . MET B 1 1 ? 8.766 -1.418 31.703 1 36.22 1 MET B C 1
ATOM 717 O O . MET B 1 1 ? 7.816 -0.665 31.484 1 36.22 1 MET B O 1
ATOM 721 N N . SER B 1 2 ? 9.906 -0.904 31.297 1 40.62 2 SER B N 1
ATOM 722 C CA . SER B 1 2 ? 10.195 0.084 30.266 1 40.62 2 SER B CA 1
ATOM 723 C C . SER B 1 2 ? 9.398 -0.196 29 1 40.62 2 SER B C 1
ATOM 725 O O . SER B 1 2 ? 9.469 -1.294 28.438 1 40.62 2 SER B O 1
ATOM 727 N N . PHE B 1 3 ? 8.141 0.092 28.922 1 44.66 3 PHE B N 1
ATOM 728 C CA . PHE B 1 3 ? 7.418 0.034 27.656 1 44.66 3 PHE B CA 1
ATOM 729 C C . PHE B 1 3 ? 8.32 0.434 26.5 1 44.66 3 PHE B C 1
ATOM 731 O O . PHE B 1 3 ? 8.703 1.6 26.375 1 44.66 3 PHE B O 1
ATOM 738 N N . SER B 1 4 ? 9.5 -0.228 26.328 1 46.66 4 SER B N 1
ATOM 739 C CA . SER B 1 4 ? 10.344 -0.018 25.156 1 46.66 4 SER B CA 1
ATOM 740 C C . SER B 1 4 ? 9.523 0.418 23.953 1 46.66 4 SER B C 1
ATOM 742 O O . SER B 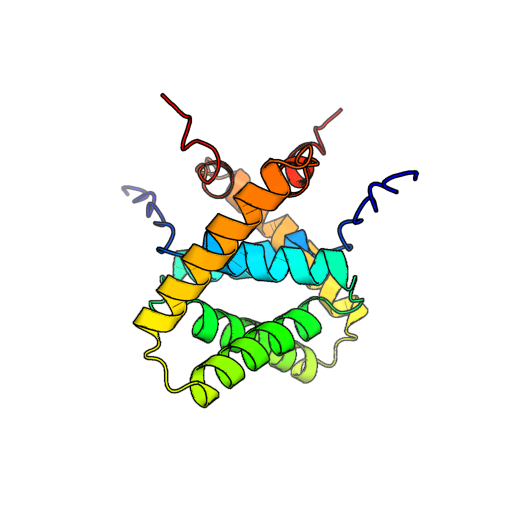1 4 ? 8.664 -0.328 23.469 1 46.66 4 SER B O 1
ATOM 744 N N . ASN B 1 5 ? 8.938 1.639 23.969 1 48.06 5 ASN B N 1
ATOM 745 C CA . ASN B 1 5 ? 8.352 2.273 22.797 1 48.06 5 ASN B CA 1
ATOM 746 C C . ASN B 1 5 ? 8.992 1.764 21.5 1 48.06 5 ASN B C 1
ATOM 748 O O . ASN B 1 5 ? 10.117 2.148 21.172 1 48.06 5 ASN B O 1
ATOM 752 N N . THR B 1 6 ? 9.055 0.48 21.312 1 53.41 6 THR B N 1
ATOM 753 C CA . THR B 1 6 ? 9.617 -0.075 20.094 1 53.41 6 THR B CA 1
ATOM 754 C C . THR B 1 6 ? 9.438 0.897 18.922 1 53.41 6 THR B C 1
ATOM 756 O O . THR B 1 6 ? 8.312 1.229 18.562 1 53.41 6 THR B O 1
ATOM 759 N N . SER B 1 7 ? 10.227 2.014 18.969 1 60.94 7 SER B N 1
ATOM 760 C CA . SER B 1 7 ? 10.352 2.969 17.875 1 60.94 7 SER B CA 1
ATOM 761 C C . SER B 1 7 ? 10.375 2.26 16.516 1 60.94 7 SER B C 1
ATOM 763 O O . SER B 1 7 ? 11.305 1.507 16.219 1 60.94 7 SER B O 1
ATOM 765 N N . LEU B 1 8 ? 9.203 1.778 16.047 1 75.62 8 LEU B N 1
ATOM 766 C CA . LEU B 1 8 ? 9.141 1.193 14.711 1 75.62 8 LEU B CA 1
ATOM 767 C C . LEU B 1 8 ? 9.742 2.135 13.672 1 75.62 8 LEU B C 1
ATOM 769 O O . LEU B 1 8 ? 9.445 3.33 13.664 1 75.62 8 LEU B O 1
ATOM 773 N N . ARG B 1 9 ? 10.93 1.815 13.172 1 87.69 9 ARG B N 1
ATOM 774 C CA . ARG B 1 9 ? 11.586 2.574 12.109 1 87.69 9 ARG B CA 1
ATOM 775 C C . ARG B 1 9 ? 10.906 2.332 10.766 1 87.69 9 ARG B C 1
ATOM 777 O O . ARG B 1 9 ? 10.477 1.215 10.477 1 87.69 9 ARG B O 1
ATOM 784 N N . ILE B 1 10 ? 10.672 3.377 10.031 1 88.44 10 ILE B N 1
ATOM 785 C CA . ILE B 1 10 ? 10.141 3.27 8.68 1 88.44 10 ILE B CA 1
ATOM 786 C C . ILE B 1 10 ? 11.234 2.754 7.742 1 88.44 10 ILE B C 1
ATOM 788 O O . ILE B 1 10 ? 12.312 3.348 7.648 1 88.44 10 ILE B O 1
ATOM 792 N N . PRO B 1 11 ? 11.023 1.673 7.09 1 92.81 11 PRO B N 1
ATOM 793 C CA . PRO B 1 11 ? 12.016 1.168 6.141 1 92.81 11 PRO B CA 1
ATOM 794 C C . PRO B 1 11 ? 12.266 2.129 4.984 1 92.81 11 PRO B C 1
ATOM 796 O O . PRO B 1 11 ? 11.344 2.807 4.527 1 92.81 11 PRO B O 1
ATOM 799 N N . ARG B 1 12 ? 13.523 2.078 4.52 1 87.94 12 ARG B N 1
ATOM 800 C CA . ARG B 1 12 ? 13.852 2.893 3.354 1 87.94 12 ARG B CA 1
ATOM 801 C C . ARG B 1 12 ? 13 2.494 2.15 1 87.94 12 ARG B C 1
ATOM 803 O O . ARG B 1 12 ? 12.805 1.305 1.889 1 87.94 12 ARG B O 1
ATOM 810 N N . GLY B 1 13 ? 12.453 3.498 1.432 1 91.12 13 GLY B N 1
ATOM 811 C CA . GLY B 1 13 ? 11.734 3.262 0.192 1 91.12 13 GLY B CA 1
ATOM 812 C C . GLY B 1 13 ? 10.297 2.834 0.411 1 91.12 13 GLY B C 1
ATOM 813 O O . GLY B 1 13 ? 9.523 2.711 -0.544 1 91.12 13 GLY B O 1
ATOM 814 N N . PHE B 1 14 ? 9.906 2.615 1.618 1 94.31 14 PHE B N 1
ATOM 815 C CA . PHE B 1 14 ? 8.555 2.139 1.898 1 94.31 14 PHE B CA 1
ATOM 816 C C . PHE B 1 14 ? 7.516 3.148 1.429 1 94.31 14 PHE B C 1
ATOM 818 O O . PHE B 1 14 ? 6.57 2.791 0.725 1 94.31 14 PHE B O 1
ATOM 825 N N . GLY B 1 15 ? 7.707 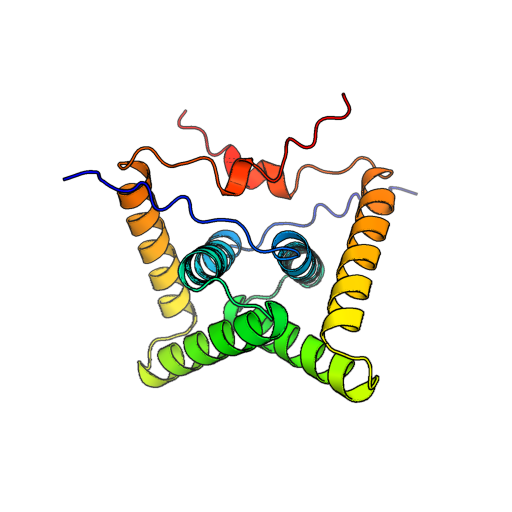4.379 1.786 1 92.75 15 GLY B N 1
ATOM 826 C CA . GLY B 1 15 ? 6.805 5.43 1.34 1 92.75 15 GLY B CA 1
ATOM 827 C C . GLY B 1 15 ? 6.691 5.516 -0.171 1 92.75 15 GLY B C 1
ATOM 828 O O . GLY B 1 15 ? 5.598 5.723 -0.705 1 92.75 15 GLY B O 1
ATOM 829 N N . THR B 1 16 ? 7.816 5.383 -0.786 1 92.06 16 THR B N 1
ATOM 830 C CA . THR B 1 16 ? 7.859 5.438 -2.242 1 92.06 16 THR B CA 1
ATOM 831 C C . THR B 1 16 ? 7.02 4.316 -2.85 1 92.06 16 THR B C 1
ATOM 833 O O . THR B 1 16 ? 6.227 4.555 -3.764 1 92.06 16 THR B O 1
ATOM 836 N N . VAL B 1 17 ? 7.145 3.107 -2.379 1 94.31 17 VAL B N 1
ATOM 837 C CA . VAL B 1 17 ? 6.41 1.942 -2.861 1 94.31 17 VAL B CA 1
ATOM 838 C C . VAL B 1 17 ? 4.914 2.148 -2.646 1 94.31 17 VAL B C 1
ATOM 840 O O . VAL B 1 17 ? 4.105 1.877 -3.541 1 94.31 17 VAL B O 1
ATOM 843 N N . LEU B 1 18 ? 4.547 2.711 -1.509 1 95.88 18 LEU B N 1
ATOM 844 C CA . LEU B 1 18 ? 3.137 2.945 -1.213 1 95.88 18 LEU B CA 1
ATOM 845 C C . LEU B 1 18 ? 2.561 4.02 -2.127 1 95.88 18 LEU B C 1
ATOM 847 O O . LEU B 1 18 ? 1.42 3.91 -2.582 1 95.88 18 LEU B O 1
ATOM 851 N N . ASN B 1 19 ? 3.357 4.961 -2.352 1 93.62 19 ASN B N 1
ATOM 852 C CA . ASN B 1 19 ? 2.906 6.016 -3.256 1 93.62 19 ASN B CA 1
ATOM 853 C C . ASN B 1 19 ? 2.635 5.477 -4.656 1 93.62 19 ASN B C 1
ATOM 855 O O . ASN B 1 19 ? 1.694 5.91 -5.324 1 93.62 19 ASN B O 1
ATOM 859 N N . GLY B 1 20 ? 3.424 4.645 -5.078 1 93.75 20 GLY B N 1
ATOM 860 C CA . GLY B 1 20 ? 3.174 4 -6.359 1 93.75 20 GLY B CA 1
ATOM 861 C C . GLY B 1 20 ? 1.829 3.303 -6.426 1 93.75 20 GLY B C 1
ATOM 862 O O . GLY B 1 20 ? 1.08 3.475 -7.387 1 93.75 20 GLY B O 1
ATOM 863 N N . LEU B 1 21 ? 1.52 2.574 -5.434 1 96.44 21 LEU B N 1
ATOM 864 C CA . LEU B 1 21 ? 0.229 1.895 -5.387 1 96.44 21 LEU B CA 1
ATOM 865 C C . LEU B 1 21 ? -0.914 2.902 -5.324 1 96.44 21 LEU B C 1
ATOM 867 O O . LEU B 1 21 ? -1.916 2.754 -6.027 1 96.44 21 LEU B O 1
ATOM 871 N N . VAL B 1 22 ? -0.764 3.91 -4.523 1 94.19 22 VAL B N 1
ATOM 872 C CA . VAL B 1 22 ? -1.804 4.918 -4.344 1 94.19 22 VAL B CA 1
ATOM 873 C C . VAL B 1 22 ? -2.121 5.578 -5.684 1 94.19 22 VAL B C 1
ATOM 875 O O . VAL B 1 22 ? -3.291 5.719 -6.051 1 94.19 22 VAL B O 1
ATOM 878 N N . ARG B 1 23 ? -1.138 5.895 -6.402 1 92.75 23 ARG B N 1
ATOM 879 C CA . ARG B 1 23 ? -1.32 6.555 -7.691 1 92.75 23 ARG B CA 1
ATOM 880 C C . ARG B 1 23 ? -2.1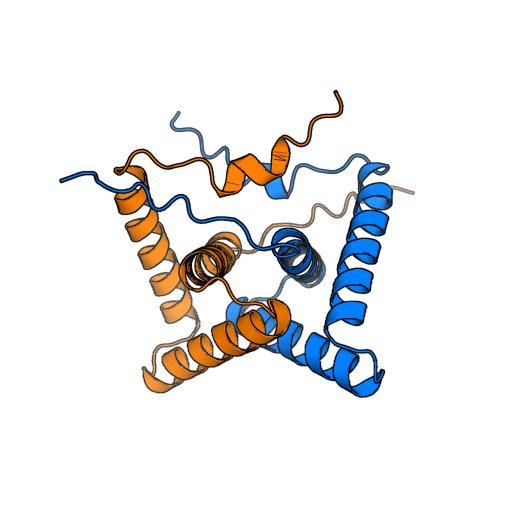17 5.676 -8.648 1 92.75 23 ARG B C 1
ATOM 882 O O . ARG B 1 23 ? -3.043 6.152 -9.312 1 92.75 23 ARG B O 1
ATOM 889 N N . GLU B 1 24 ? -1.786 4.438 -8.664 1 95.38 24 GLU B N 1
ATOM 890 C CA . GLU B 1 24 ? -2.455 3.535 -9.594 1 95.38 24 GLU B CA 1
ATOM 891 C C . GLU B 1 24 ? -3.895 3.268 -9.164 1 95.38 24 GLU B C 1
ATOM 893 O O . GLU B 1 24 ? -4.793 3.166 -10 1 95.38 24 GLU B O 1
ATOM 898 N N . VAL B 1 25 ? -4.098 3.18 -7.902 1 96.56 25 VAL B N 1
ATOM 899 C CA . VAL B 1 25 ? -5.453 2.961 -7.402 1 96.56 25 VAL B CA 1
ATOM 900 C C . VAL B 1 25 ? -6.32 4.18 -7.711 1 96.56 25 VAL B C 1
ATOM 902 O O . VAL B 1 25 ? -7.484 4.039 -8.094 1 96.56 25 VAL B O 1
ATOM 905 N N . LEU B 1 26 ? -5.797 5.375 -7.477 1 93.75 26 LEU B N 1
ATOM 906 C CA . LEU B 1 26 ? -6.543 6.598 -7.758 1 93.75 26 LEU B CA 1
ATOM 907 C C . LEU B 1 26 ? -6.824 6.727 -9.25 1 93.75 26 LEU B C 1
ATOM 909 O O . LEU B 1 26 ? -7.898 7.191 -9.648 1 93.75 26 LEU B O 1
ATOM 913 N N . ARG B 1 27 ? -5.969 6.281 -10.07 1 92.69 27 ARG B N 1
ATOM 914 C CA . ARG B 1 27 ? -6.109 6.352 -11.523 1 92.69 27 ARG B CA 1
ATOM 915 C C . ARG B 1 27 ? -7.141 5.344 -12.023 1 92.69 27 ARG B C 1
ATOM 917 O O . ARG B 1 27 ? -8.031 5.695 -12.789 1 92.69 27 ARG B O 1
ATOM 924 N N . ASP B 1 28 ? -7.066 4.109 -11.555 1 95.44 28 ASP B N 1
ATOM 925 C CA . ASP B 1 28 ? -7.855 3.012 -12.109 1 95.44 28 ASP B CA 1
ATOM 926 C C . ASP B 1 28 ? -9.172 2.844 -11.352 1 95.44 28 ASP B C 1
ATOM 928 O O . ASP B 1 28 ? -10.102 2.199 -11.844 1 95.44 28 ASP B O 1
ATOM 932 N N . GLN B 1 29 ? -9.227 3.295 -10.117 1 95.75 29 GLN B N 1
ATOM 933 C CA . GLN B 1 29 ? -10.422 3.256 -9.281 1 95.75 29 GLN B CA 1
ATOM 934 C C . GLN B 1 29 ? -10.969 1.835 -9.172 1 95.75 29 GLN B C 1
ATOM 936 O O . GLN B 1 29 ? -12.117 1.579 -9.523 1 95.75 29 GLN B O 1
ATOM 941 N N . PRO B 1 30 ? -10.164 0.857 -8.703 1 96 30 PRO B N 1
ATOM 942 C CA . PRO B 1 30 ? -10.617 -0.533 -8.609 1 96 30 PRO B CA 1
ATOM 943 C C . PRO B 1 30 ? -11.68 -0.731 -7.531 1 96 30 PRO B C 1
ATOM 945 O O . PRO B 1 30 ? -11.68 -0.029 -6.516 1 96 30 PRO B O 1
ATOM 948 N N . GLU B 1 31 ? -12.578 -1.759 -7.711 1 93.88 31 GLU B N 1
ATOM 949 C CA . GLU B 1 31 ? -13.609 -2.088 -6.73 1 93.88 31 GLU B CA 1
ATOM 950 C C . GLU B 1 31 ? -13.055 -2.969 -5.617 1 93.88 31 GLU B C 1
ATOM 952 O O . GLU B 1 31 ? -13.461 -2.85 -4.461 1 93.88 31 GLU B O 1
ATOM 957 N N . ASP B 1 32 ? -12.133 -3.793 -5.984 1 95.62 32 ASP B N 1
ATOM 958 C CA . ASP B 1 32 ? -11.516 -4.734 -5.051 1 95.62 32 ASP B CA 1
ATOM 959 C C . ASP B 1 32 ? -10.055 -4.371 -4.789 1 95.62 32 ASP B C 1
ATOM 961 O O . ASP B 1 32 ? -9.164 -4.844 -5.492 1 95.62 32 ASP B O 1
ATOM 965 N N . ILE B 1 33 ? -9.859 -3.574 -3.768 1 96.12 33 ILE B N 1
ATOM 966 C CA . ILE B 1 33 ? -8.57 -2.938 -3.539 1 96.12 33 ILE B CA 1
ATOM 967 C C . ILE B 1 33 ? -7.531 -3.992 -3.162 1 96.12 33 ILE B C 1
ATOM 969 O O . ILE B 1 33 ? -6.43 -4.016 -3.717 1 96.12 33 ILE B O 1
ATOM 973 N N . PRO B 1 34 ? -7.855 -4.957 -2.299 1 97.25 34 PRO B N 1
ATOM 974 C CA . PRO B 1 34 ? -6.859 -5.977 -1.969 1 97.25 34 PRO B CA 1
ATOM 975 C C . PRO B 1 34 ? -6.434 -6.801 -3.182 1 97.25 34 PRO B C 1
ATOM 977 O O . PRO B 1 34 ? -5.25 -7.105 -3.34 1 97.25 34 PRO B O 1
ATOM 980 N N . LYS B 1 35 ? -7.383 -7.188 -4 1 97.69 35 LYS B N 1
ATOM 981 C CA . LYS B 1 35 ? -7.07 -7.941 -5.211 1 97.69 35 LYS B CA 1
ATOM 982 C C . LYS B 1 35 ? -6.23 -7.105 -6.176 1 97.69 35 LYS B C 1
ATOM 984 O O . LYS B 1 35 ? -5.27 -7.609 -6.766 1 97.69 35 LYS B O 1
ATOM 989 N N . TYR B 1 36 ? -6.59 -5.887 -6.352 1 98.25 36 TYR B N 1
ATOM 990 C CA . TYR B 1 36 ? -5.832 -4.969 -7.195 1 98.25 36 TYR B CA 1
ATOM 991 C C . TYR B 1 36 ? -4.395 -4.832 -6.703 1 98.25 36 TYR B C 1
ATOM 993 O O . TYR B 1 36 ? -3.451 -4.91 -7.492 1 98.25 36 TYR B O 1
ATOM 1001 N N . ALA B 1 37 ? -4.234 -4.645 -5.383 1 98.62 37 ALA B N 1
ATOM 1002 C CA . ALA B 1 37 ? -2.912 -4.449 -4.797 1 98.62 37 ALA B CA 1
ATOM 1003 C C . ALA B 1 37 ? -2.043 -5.691 -4.969 1 98.62 37 ALA B C 1
ATOM 1005 O O . ALA B 1 37 ? -0.855 -5.586 -5.281 1 98.62 37 ALA B O 1
ATOM 1006 N N . ALA B 1 38 ? -2.637 -6.887 -4.805 1 98.56 38 ALA B N 1
ATOM 1007 C CA . ALA B 1 38 ? -1.903 -8.133 -5.031 1 98.56 38 ALA B CA 1
ATOM 1008 C C . ALA B 1 38 ? -1.386 -8.203 -6.465 1 98.56 38 ALA B C 1
ATOM 1010 O O . ALA B 1 38 ? -0.216 -8.523 -6.695 1 98.56 38 ALA B O 1
ATOM 1011 N N . HIS B 1 39 ? -2.27 -7.898 -7.398 1 98.56 39 HIS B N 1
ATOM 1012 C CA . HIS B 1 39 ? -1.899 -7.926 -8.812 1 98.56 39 HIS B CA 1
ATOM 1013 C C . HIS B 1 39 ? -0.849 -6.863 -9.125 1 98.56 39 HIS B C 1
ATOM 1015 O O . HIS B 1 39 ? 0.101 -7.129 -9.867 1 98.56 39 HIS B O 1
ATOM 1021 N N . TYR B 1 40 ? -1.014 -5.676 -8.586 1 98.12 40 TYR B N 1
ATOM 1022 C CA . TYR B 1 40 ? -0.081 -4.574 -8.805 1 98.12 40 TYR B CA 1
ATOM 1023 C C . TYR B 1 40 ? 1.33 -4.961 -8.383 1 98.12 40 TYR B C 1
ATOM 1025 O O . TYR B 1 40 ? 2.271 -4.871 -9.172 1 98.12 40 TYR B O 1
ATOM 1033 N N . PHE B 1 41 ? 1.512 -5.445 -7.145 1 98.44 41 PHE B N 1
ATOM 1034 C CA . PHE B 1 41 ? 2.844 -5.77 -6.645 1 98.44 41 PHE B CA 1
ATOM 1035 C C . PHE B 1 41 ? 3.404 -6.996 -7.352 1 98.44 41 PHE B C 1
ATOM 1037 O O . PHE B 1 41 ? 4.609 -7.082 -7.602 1 98.44 41 PHE B O 1
ATOM 1044 N N . SER B 1 42 ? 2.49 -7.992 -7.711 1 97.81 42 SER B N 1
ATOM 1045 C CA . SER B 1 42 ? 2.943 -9.141 -8.492 1 97.81 42 SER B CA 1
ATOM 1046 C C . SER B 1 42 ? 3.475 -8.711 -9.852 1 97.81 42 SER B C 1
ATOM 1048 O O . SER B 1 42 ? 4.504 -9.211 -10.312 1 97.81 42 SER B O 1
ATOM 1050 N N . SER B 1 43 ? 2.771 -7.781 -10.492 1 97.5 43 SER B N 1
ATOM 1051 C CA . SER B 1 43 ? 3.195 -7.281 -11.797 1 97.5 43 SER B CA 1
ATOM 1052 C C . SER B 1 43 ? 4.516 -6.523 -11.695 1 97.5 43 SER B C 1
ATOM 1054 O O . SER B 1 43 ? 5.359 -6.617 -12.586 1 97.5 43 SER B O 1
ATOM 1056 N N . LEU B 1 44 ? 4.648 -5.754 -10.633 1 96.38 44 LEU B N 1
ATOM 1057 C CA . LEU B 1 44 ? 5.887 -5.016 -10.398 1 96.38 44 LEU B CA 1
ATOM 1058 C C . LEU B 1 44 ? 7.074 -5.969 -10.297 1 96.38 44 LEU B C 1
ATOM 1060 O O . LEU B 1 44 ? 8.125 -5.719 -10.891 1 96.38 44 LEU B O 1
ATOM 1064 N N . LEU B 1 45 ? 6.945 -7.09 -9.547 1 97.12 45 LEU B N 1
ATOM 1065 C CA . LEU B 1 45 ? 8.008 -8.078 -9.391 1 97.12 45 LEU B CA 1
ATOM 1066 C C . LEU B 1 45 ? 8.305 -8.773 -10.711 1 97.12 45 LEU B C 1
ATOM 1068 O O . LEU B 1 45 ? 9.461 -9.086 -11.016 1 97.12 45 LEU B O 1
ATOM 1072 N N . LYS B 1 46 ? 7.223 -9.07 -11.445 1 97.88 46 LYS B N 1
ATOM 1073 C CA . LYS B 1 46 ? 7.406 -9.688 -12.758 1 97.88 46 LYS B CA 1
ATOM 1074 C C . LYS B 1 46 ? 8.227 -8.781 -13.68 1 97.88 46 LYS B C 1
ATOM 1076 O O . LYS B 1 46 ? 9.133 -9.25 -14.367 1 97.88 46 LYS B O 1
ATOM 1081 N N . GLN B 1 47 ? 7.93 -7.477 -13.711 1 96.19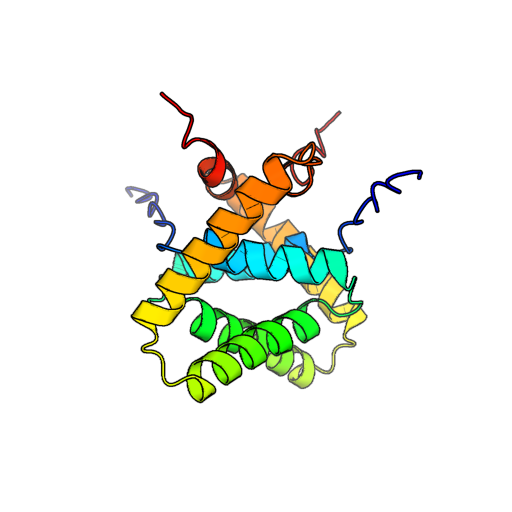 47 GLN B N 1
ATOM 1082 C CA . GLN B 1 47 ? 8.672 -6.5 -14.5 1 96.19 47 GLN B CA 1
ATOM 1083 C C . GLN B 1 47 ? 10.141 -6.453 -14.086 1 96.19 47 GLN B C 1
ATOM 1085 O O . GLN B 1 47 ? 11.031 -6.395 -14.93 1 96.19 47 GLN B O 1
ATOM 1090 N N . ARG B 1 48 ? 10.32 -6.473 -12.781 1 96.56 48 ARG B N 1
ATOM 1091 C CA . ARG B 1 48 ? 11.68 -6.484 -12.266 1 96.56 48 ARG B CA 1
ATOM 1092 C C . ARG B 1 48 ? 12.438 -7.723 -12.734 1 96.56 48 ARG B C 1
ATOM 1094 O O . ARG B 1 48 ? 13.578 -7.621 -13.203 1 96.56 48 ARG B O 1
ATOM 1101 N N . GLU B 1 49 ? 11.867 -8.828 -12.625 1 96.38 49 GLU B N 1
ATOM 1102 C CA . GLU B 1 49 ? 12.484 -10.086 -13.031 1 96.38 49 GLU B CA 1
ATOM 1103 C C . GLU B 1 49 ? 12.805 -10.094 -14.523 1 96.38 49 GLU B C 1
ATOM 1105 O O . GLU B 1 49 ? 13.898 -10.5 -14.922 1 96.38 49 GLU B O 1
ATOM 1110 N N . GLU B 1 50 ? 11.914 -9.555 -15.336 1 96.94 50 GLU B N 1
ATOM 1111 C CA . GLU B 1 50 ? 12.078 -9.547 -16.781 1 96.94 50 GLU B CA 1
ATOM 1112 C C . GLU B 1 50 ? 13.172 -8.57 -17.219 1 96.94 50 GLU B C 1
ATOM 1114 O O . GLU B 1 50 ? 13.812 -8.766 -18.25 1 96.94 50 GLU B O 1
ATOM 1119 N N . SER B 1 51 ? 13.375 -7.574 -16.438 1 94.94 51 SER B N 1
ATOM 1120 C CA . SER B 1 51 ? 14.383 -6.574 -16.766 1 94.94 51 SER B CA 1
ATOM 1121 C C . SER B 1 51 ? 15.789 -7.094 -16.484 1 94.94 51 SER B C 1
ATOM 1123 O O . SER B 1 51 ? 16.766 -6.566 -17.016 1 94.94 51 SER B O 1
ATOM 1125 N N . GLY B 1 52 ? 15.914 -8.047 -15.523 1 95.38 52 GLY B N 1
ATOM 1126 C CA . GLY B 1 52 ? 17.219 -8.562 -15.125 1 95.38 52 GLY B CA 1
ATOM 1127 C C . GLY B 1 52 ? 17.953 -7.645 -14.172 1 95.38 52 GLY B C 1
ATOM 1128 O O . GLY B 1 52 ? 19.125 -7.863 -13.875 1 95.38 52 GLY B O 1
ATOM 1129 N N . VAL B 1 53 ? 17.281 -6.652 -13.773 1 94.44 53 VAL B N 1
ATOM 1130 C CA . VAL B 1 53 ? 17.859 -5.668 -12.867 1 94.44 53 VAL B CA 1
ATOM 1131 C C . VAL B 1 53 ? 17.891 -6.227 -11.445 1 94.44 53 VAL B C 1
ATOM 1133 O O . VAL B 1 53 ? 16.938 -6.859 -11 1 94.44 53 VAL B O 1
ATOM 1136 N N . ASP B 1 54 ? 19.047 -6.023 -10.727 1 96.25 54 ASP B N 1
ATOM 1137 C CA . ASP B 1 54 ? 19.172 -6.406 -9.328 1 96.25 54 ASP B CA 1
ATOM 1138 C C . ASP B 1 54 ? 18.078 -5.746 -8.477 1 96.25 54 ASP B C 1
ATOM 1140 O O . ASP B 1 54 ? 17.766 -4.566 -8.664 1 96.25 54 ASP B O 1
ATOM 1144 N N . PRO B 1 55 ? 17.531 -6.492 -7.605 1 93.88 55 PRO B N 1
ATOM 1145 C CA . PRO B 1 55 ? 16.438 -5.961 -6.793 1 93.88 55 PRO B CA 1
ATOM 1146 C C . PRO B 1 55 ? 16.797 -4.648 -6.094 1 93.88 55 PRO B C 1
ATOM 1148 O O . PRO B 1 55 ? 15.969 -3.74 -6.012 1 93.88 55 PRO B O 1
ATOM 1151 N N . ALA B 1 56 ? 17.984 -4.594 -5.629 1 93.25 56 ALA B N 1
ATOM 1152 C CA . ALA B 1 56 ? 18.406 -3.371 -4.953 1 93.25 56 ALA B CA 1
ATOM 1153 C C . ALA B 1 56 ? 18.469 -2.195 -5.926 1 93.25 56 ALA B C 1
ATOM 1155 O O . ALA B 1 56 ? 18.016 -1.093 -5.602 1 93.25 56 ALA B O 1
ATOM 1156 N N . GLU B 1 57 ? 19.031 -2.404 -7.039 1 94.94 57 GLU B N 1
ATOM 1157 C CA . GLU B 1 57 ? 19.094 -1.384 -8.078 1 94.94 57 GLU B CA 1
ATOM 1158 C C . GLU B 1 57 ? 17.703 -1.008 -8.562 1 94.94 57 GLU B C 1
ATOM 1160 O O . GLU B 1 57 ? 17.422 0.166 -8.812 1 94.94 57 GLU B O 1
ATOM 1165 N N . TRP B 1 58 ? 16.891 -1.997 -8.719 1 94.44 58 TRP B N 1
ATOM 1166 C CA . TRP B 1 58 ? 15.523 -1.762 -9.156 1 94.44 58 TRP B CA 1
ATOM 1167 C C . TRP B 1 58 ? 14.773 -0.888 -8.164 1 94.44 58 TRP B C 1
ATOM 1169 O O . TRP B 1 58 ? 14.07 0.045 -8.555 1 94.44 58 TRP B O 1
ATOM 1179 N N . ALA B 1 59 ? 14.883 -1.168 -6.895 1 92.62 59 ALA B N 1
ATOM 1180 C CA . ALA B 1 59 ? 14.25 -0.377 -5.844 1 92.62 59 ALA B CA 1
ATOM 1181 C C . ALA B 1 59 ? 14.703 1.079 -5.906 1 92.62 59 ALA B C 1
ATOM 1183 O O . ALA B 1 59 ? 13.891 1.994 -5.727 1 92.62 59 ALA B O 1
ATOM 1184 N N . ALA B 1 60 ? 15.992 1.252 -6.125 1 92.81 60 ALA B N 1
ATOM 1185 C CA . ALA B 1 60 ? 16.547 2.604 -6.234 1 92.81 60 ALA B CA 1
ATOM 1186 C C . ALA B 1 60 ? 15.945 3.342 -7.43 1 92.81 60 ALA B C 1
ATOM 1188 O O . ALA B 1 60 ? 15.633 4.531 -7.336 1 92.81 60 ALA B O 1
ATOM 1189 N N . THR B 1 61 ? 15.781 2.654 -8.492 1 91.38 61 THR B N 1
ATOM 1190 C CA . THR B 1 61 ? 15.18 3.23 -9.688 1 91.38 61 THR B CA 1
ATOM 1191 C C . THR B 1 61 ? 13.719 3.611 -9.438 1 91.38 61 THR B C 1
ATOM 1193 O O . THR B 1 61 ? 13.258 4.656 -9.891 1 91.38 61 THR B O 1
ATOM 1196 N N . LEU B 1 62 ? 13.039 2.773 -8.734 1 88.38 62 LEU B N 1
ATOM 1197 C CA . LEU B 1 62 ? 11.648 3.037 -8.391 1 88.38 62 LEU B CA 1
ATOM 1198 C C . LEU B 1 62 ? 11.523 4.301 -7.543 1 88.38 62 LEU B C 1
ATOM 1200 O O . LEU B 1 62 ? 10.641 5.129 -7.777 1 88.38 62 LEU B O 1
ATOM 1204 N N . GLU B 1 63 ? 12.383 4.434 -6.59 1 89.56 63 GLU B N 1
ATOM 1205 C CA . GLU B 1 63 ? 12.398 5.617 -5.734 1 89.56 63 GLU B CA 1
ATOM 1206 C C . GLU B 1 63 ? 12.648 6.883 -6.547 1 89.56 63 GLU B C 1
ATOM 1208 O O . GLU B 1 63 ? 12 7.91 -6.324 1 89.56 63 GLU B O 1
ATOM 1213 N N . ASP B 1 64 ? 13.508 6.789 -7.41 1 89.12 64 ASP B N 1
ATOM 1214 C CA . ASP B 1 64 ? 13.859 7.93 -8.25 1 89.12 64 ASP B CA 1
ATOM 1215 C C . ASP B 1 64 ? 12.695 8.328 -9.156 1 89.12 64 ASP B C 1
ATOM 1217 O O . ASP B 1 64 ? 12.422 9.516 -9.328 1 89.12 64 ASP B O 1
ATOM 1221 N N . ARG B 1 65 ? 12.094 7.367 -9.742 1 84.94 65 ARG B N 1
ATOM 1222 C CA . ARG B 1 65 ? 10.961 7.605 -10.641 1 84.94 65 ARG B CA 1
ATOM 1223 C C . ARG B 1 65 ? 9.828 8.32 -9.914 1 84.94 65 ARG B C 1
ATOM 1225 O O . ARG B 1 65 ? 9.234 9.25 -10.453 1 84.94 65 ARG B O 1
ATOM 1232 N N . PHE B 1 66 ? 9.547 7.934 -8.773 1 79.56 66 PHE B N 1
ATOM 1233 C CA . PHE B 1 66 ? 8.438 8.508 -8.031 1 79.56 66 PHE B CA 1
ATOM 1234 C C . PHE B 1 66 ? 8.797 9.906 -7.523 1 79.56 66 PHE B C 1
ATOM 1236 O O . PHE B 1 66 ? 7.941 10.797 -7.492 1 79.56 66 PHE B O 1
ATOM 1243 N N . GLU B 1 67 ? 10.008 9.875 -7.086 1 78.69 67 GLU B N 1
ATOM 1244 C CA . GLU B 1 67 ? 10.453 11.203 -6.688 1 78.69 67 GLU B CA 1
ATOM 1245 C C . GLU B 1 67 ? 10.406 12.18 -7.863 1 78.69 67 GLU B C 1
ATOM 1247 O O . GLU B 1 67 ? 10.008 13.328 -7.703 1 78.69 67 GLU B O 1
ATOM 1252 N N . SER B 1 68 ? 10.766 11.711 -8.945 1 81.5 68 SER B N 1
ATOM 1253 C CA . SER B 1 68 ? 10.758 12.531 -10.148 1 81.5 68 SER B CA 1
ATOM 1254 C C . SER B 1 68 ? 9.336 12.883 -10.578 1 81.5 68 SER B C 1
ATOM 1256 O O . SER B 1 68 ? 9.062 14.016 -10.969 1 81.5 68 SER B O 1
ATOM 1258 N N . ASN B 1 69 ? 8.461 11.945 -10.5 1 76.06 69 ASN B N 1
ATOM 1259 C CA . ASN B 1 69 ? 7.062 12.164 -10.859 1 76.06 69 ASN B CA 1
ATOM 1260 C C . ASN B 1 69 ? 6.359 13.078 -9.867 1 76.06 69 ASN B C 1
ATOM 1262 O O . ASN B 1 69 ? 5.48 13.852 -10.25 1 76.06 69 ASN B O 1
ATOM 1266 N N . ALA B 1 70 ? 6.66 12.938 -8.609 1 70.94 70 ALA B N 1
ATOM 1267 C CA . ALA B 1 70 ? 6.117 13.812 -7.566 1 70.94 70 ALA B CA 1
ATOM 1268 C C . ALA B 1 70 ? 6.461 15.273 -7.84 1 70.94 70 ALA B C 1
ATOM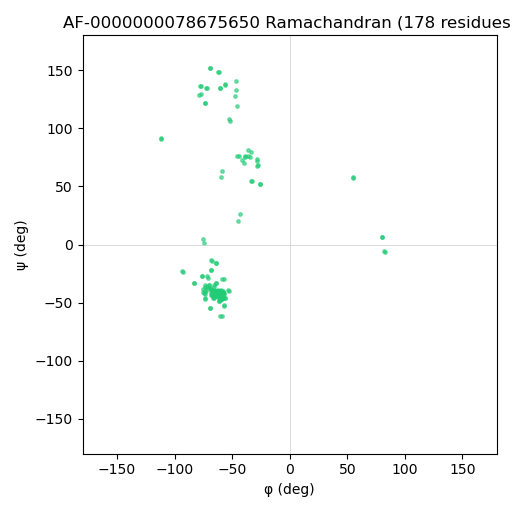 1270 O O . ALA B 1 70 ? 5.648 16.156 -7.582 1 70.94 70 ALA B O 1
ATOM 1271 N N . PHE B 1 71 ? 7.648 15.469 -8.258 1 65.75 71 PHE B N 1
ATOM 1272 C CA . PHE B 1 71 ? 8.094 16.812 -8.594 1 65.75 71 PHE B CA 1
ATOM 1273 C C . PHE B 1 71 ? 7.324 17.359 -9.797 1 65.75 71 PHE B C 1
ATOM 1275 O O . PHE B 1 71 ? 6.926 18.516 -9.812 1 65.75 71 PHE B O 1
ATOM 1282 N N . LYS B 1 72 ? 7.055 16.438 -10.68 1 66.94 72 LYS B N 1
ATOM 1283 C CA . LYS B 1 72 ? 6.328 16.875 -11.867 1 66.94 72 LYS B CA 1
ATOM 1284 C C . LYS B 1 72 ? 4.855 17.109 -11.555 1 66.94 72 LYS B C 1
ATOM 1286 O O . LYS B 1 72 ? 4.258 18.062 -12.062 1 66.94 72 LYS B O 1
ATOM 1291 N N . ASP B 1 73 ? 4.422 16.25 -10.758 1 58.69 73 ASP B N 1
ATOM 1292 C CA . ASP B 1 73 ? 3.029 16.406 -10.359 1 58.69 73 ASP B CA 1
ATOM 1293 C C . ASP B 1 73 ? 2.873 17.578 -9.383 1 58.69 73 ASP B C 1
ATOM 1295 O O . ASP B 1 73 ? 1.84 18.25 -9.375 1 58.69 73 ASP B O 1
ATOM 1299 N N . ALA B 1 74 ? 3.893 17.703 -8.406 1 52.84 74 ALA B N 1
ATOM 1300 C CA . ALA B 1 74 ? 3.9 18.844 -7.492 1 52.84 74 ALA B CA 1
ATOM 1301 C C . ALA B 1 74 ? 3.98 20.156 -8.258 1 52.84 74 ALA B C 1
ATOM 1303 O O . ALA B 1 74 ? 3.467 21.188 -7.793 1 52.84 74 ALA B O 1
ATOM 1304 N N . ALA B 1 75 ? 4.762 20.188 -9.242 1 49.91 75 ALA B N 1
ATOM 1305 C CA . ALA B 1 75 ? 4.727 21.422 -10.031 1 49.91 75 ALA B CA 1
ATOM 1306 C C . ALA B 1 75 ? 3.322 21.703 -10.555 1 49.91 75 ALA B C 1
ATOM 1308 O O . ALA B 1 75 ? 3.02 22.828 -10.969 1 49.91 75 ALA B O 1
ATOM 1309 N N . ALA B 1 76 ? 2.531 20.688 -10.789 1 44.56 76 ALA B N 1
ATOM 1310 C CA . ALA B 1 76 ? 1.11 20.953 -11 1 44.56 76 ALA B CA 1
ATOM 1311 C C . ALA B 1 76 ? 0.399 21.234 -9.68 1 44.56 76 ALA B C 1
ATOM 1313 O O . ALA B 1 76 ? 0.851 20.781 -8.617 1 44.56 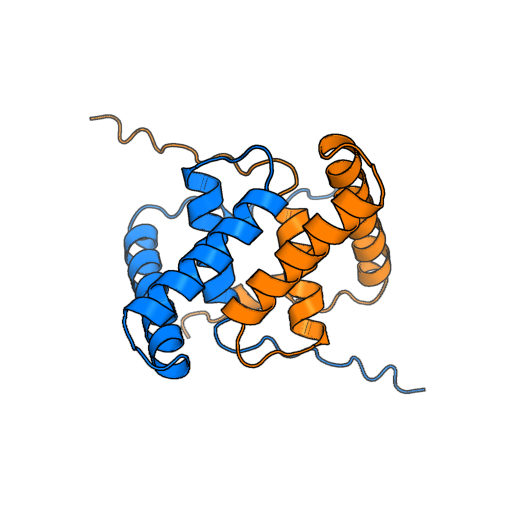76 ALA B O 1
ATOM 1314 N N . PRO B 1 77 ? -0.377 22.25 -9.422 1 42.09 77 PRO B N 1
ATOM 1315 C CA . PRO B 1 77 ? -0.931 22.516 -8.094 1 42.09 77 PRO B CA 1
ATOM 1316 C C . PRO B 1 77 ? -1.289 21.234 -7.336 1 42.09 77 PRO B C 1
ATOM 1318 O O . PRO B 1 77 ? -1.987 20.375 -7.871 1 42.09 77 PRO B O 1
ATOM 1321 N N . ALA B 1 78 ? -0.406 20.625 -6.75 1 41.25 78 ALA B N 1
ATOM 1322 C CA . ALA B 1 78 ? -0.444 19.375 -6 1 41.25 78 ALA B CA 1
ATOM 1323 C C . ALA B 1 78 ? -1.771 19.219 -5.262 1 41.25 78 ALA B C 1
ATOM 1325 O O . ALA B 1 78 ? -2.064 19.969 -4.332 1 41.25 78 ALA B O 1
ATOM 1326 N N . THR B 1 79 ? -2.811 18.922 -5.77 1 38.97 79 THR B N 1
ATOM 1327 C CA . THR B 1 79 ? -4.008 18.562 -5.027 1 38.97 79 THR B CA 1
ATOM 1328 C C . THR B 1 79 ? -3.672 17.562 -3.918 1 38.97 79 THR B C 1
ATOM 1330 O O . THR B 1 79 ? -2.637 16.891 -3.969 1 38.97 79 THR B O 1
ATOM 1333 N N . GLY B 1 80 ? -4.188 17.781 -2.6 1 36.16 80 GLY B N 1
ATOM 1334 C CA . GLY B 1 80 ? -4.184 17.297 -1.229 1 36.16 80 GLY B CA 1
ATOM 1335 C C . GLY B 1 80 ? -4.289 15.781 -1.131 1 36.16 80 GLY B C 1
ATOM 1336 O O . GLY B 1 80 ? -4.812 15.258 -0.148 1 36.16 80 GLY B O 1
ATOM 1337 N N . GLY B 1 81 ? -3.92 15.047 -1.988 1 34.56 81 GLY B N 1
ATOM 1338 C CA . GLY B 1 81 ? -4.414 13.688 -1.83 1 34.56 81 GLY B CA 1
ATOM 1339 C C . GLY B 1 81 ? -3.998 13.047 -0.518 1 34.56 81 GLY B C 1
ATOM 1340 O O . GLY B 1 81 ? -4.812 12.414 0.157 1 34.56 81 GLY B O 1
ATOM 1341 N N . LEU B 1 82 ? -2.752 12.883 -0.26 1 39.53 82 LEU B N 1
ATOM 1342 C CA . LEU B 1 82 ? -2.379 12.109 0.917 1 39.53 82 LEU B CA 1
ATOM 1343 C C . LEU B 1 82 ? -2.744 12.852 2.197 1 39.53 82 LEU B C 1
ATOM 1345 O O . LEU B 1 82 ? -2.719 12.266 3.285 1 39.53 82 LEU B O 1
ATOM 1349 N N . SER B 1 83 ? -2.9 14.195 2.164 1 37.38 83 SER B N 1
ATOM 1350 C CA . SER B 1 83 ? -3.271 14.969 3.344 1 37.38 83 SER B CA 1
ATOM 1351 C C . SER B 1 83 ? -4.738 14.758 3.703 1 37.38 83 SER B C 1
ATOM 1353 O O . SER B 1 83 ? -5.176 15.125 4.797 1 37.38 83 SER B O 1
ATOM 1355 N N . GLU B 1 84 ? -5.598 14.617 2.754 1 35.94 84 GLU B N 1
ATOM 1356 C CA . GLU B 1 84 ? -7.031 14.609 3.037 1 35.94 84 GLU B CA 1
ATOM 1357 C C . GLU B 1 84 ? -7.43 13.375 3.838 1 35.94 84 GLU B C 1
ATOM 1359 O O . GLU B 1 84 ? -8.602 13.211 4.195 1 35.94 84 GLU B O 1
ATOM 1364 N N . ILE B 1 85 ? -6.648 12.383 3.959 1 36.16 85 ILE B N 1
ATOM 1365 C CA . ILE B 1 85 ? -7.074 11.344 4.883 1 36.16 85 ILE B CA 1
ATOM 1366 C C . ILE B 1 85 ? -7.141 11.898 6.301 1 36.16 85 ILE B C 1
ATOM 1368 O O . ILE B 1 85 ? -7.465 11.18 7.246 1 36.16 85 ILE B O 1
ATOM 1372 N N . LYS B 1 86 ? -6.566 13.062 6.707 1 33.56 86 LYS B N 1
ATOM 1373 C CA . LYS B 1 86 ? -6.574 13.555 8.086 1 33.56 86 LYS B CA 1
ATOM 1374 C C . LYS B 1 86 ? -7.98 13.969 8.508 1 33.56 86 LYS B C 1
ATOM 1376 O O . LYS B 1 86 ? -8.367 13.773 9.656 1 33.56 86 LYS B O 1
ATOM 1381 N N . LYS B 1 87 ? -8.617 14.891 7.707 1 34.69 87 LYS B N 1
ATOM 1382 C CA . LYS B 1 87 ? -9.461 15.875 8.375 1 34.69 87 LYS B CA 1
ATOM 1383 C C . LYS B 1 87 ? -10.766 15.25 8.852 1 34.69 87 LYS B C 1
ATOM 1385 O O . LYS B 1 87 ? -11.703 15.961 9.227 1 34.69 87 LYS B O 1
ATOM 1390 N N . THR B 1 88 ? -11.031 14.008 8.688 1 34.16 88 THR B N 1
ATOM 1391 C CA . THR B 1 88 ? -12.336 13.898 9.328 1 34.16 88 THR B CA 1
ATOM 1392 C C . THR B 1 88 ? -12.258 14.297 10.797 1 34.16 88 THR B C 1
ATOM 1394 O O . THR B 1 88 ? -11.664 13.586 11.609 1 34.16 88 THR B O 1
ATOM 1397 N N . THR B 1 89 ? -11.82 15.508 11.07 1 26.77 89 THR B N 1
ATOM 1398 C CA . THR B 1 89 ? -11.938 16.172 12.359 1 26.77 89 THR B CA 1
ATOM 1399 C C . THR B 1 89 ? -13.352 16.047 12.914 1 26.77 89 THR B C 1
ATOM 1401 O O . THR B 1 89 ? -14.328 16.078 12.156 1 26.77 89 THR B O 1
ATOM 1404 N N . TYR B 1 90 ? -13.508 15.57 14.203 1 28.58 90 TYR B N 1
ATOM 1405 C CA . TYR B 1 90 ? -14.57 15.695 15.195 1 28.58 90 TYR B CA 1
ATOM 1406 C C . TYR B 1 90 ? -15.156 17.109 15.188 1 28.58 90 TYR B C 1
ATOM 1408 O O . TYR B 1 90 ? -14.445 18.078 15.453 1 28.58 90 TYR B O 1
ATOM 1416 N N . LYS B 1 91 ? -15.914 17.531 14.141 1 23.59 91 LYS B N 1
ATOM 1417 C CA . LYS B 1 91 ? -16.828 18.578 14.609 1 23.59 91 LYS B CA 1
ATOM 1418 C C . LYS B 1 91 ? -17.703 18.062 15.758 1 23.59 91 LYS B C 1
ATOM 1420 O O . LYS B 1 91 ? -18.203 16.953 15.711 1 23.59 91 LYS B O 1
#

InterPro domains:
  IPR003117 cAMP-dependent protein kinase regulatory subunit, dimerization-anchoring domain [PF02197] (13-49)
  IPR003117 cAMP-dependent protein kinase regulatory subunit, dimerization-anchoring domain [SM00394] (12-49)
  IPR047579 CABYR/SP17, dimerization domain [cd12100] (8-48)

Nearest PDB structures (foldseek):
  4zp3-assembly5_J  TM=9.410E-01  e=1.446E-01  Homo sapiens
  1m8l-assembly1_A  TM=3.732E-01  e=4.953E+00  unclassified
  4zp3-assembly2_D  TM=9.390E-01  e=1.479E-01  Homo sapiens
  4zp3-assembly5_J  TM=9.411E-01  e=1.681E-01  Homo sapiens
  5h77-assembly1_B  TM=5.146E-01  e=5.657E-02  Homo sapiens

Radius of gyration: 17.45 Å; Cα contacts (8 Å, |Δi|>4): 104; chains: 2; bounding box: 37×44×55 Å

Foldseek 3Di:
DPPVPVPPDDDPLPVLVVVVLVVVCVVVVDPDSVVSVVVVVVVVVVVCVVVVDDPVVSSVVSSVVSVVVCVVVVVVVNPCVVVVVPPPPPD/DPPVPVPPDDDPLPVLVVVVLVVVCVVVVDPDSVVSVVVVVVVVVVVCVVVVDDPVVSSVVSSVVSVVVCVVVVVVVNPCVVPVVPPPPDD

Secondary structure (DSSP, 8-state):
--------PPPTTHHHHHHHHHHHHHHH--S-HHHHHHHHHHHHHHHHHHHT--HHHHHHHHHHHHHHHHHHHHTS---STTTTTS-----/--------PPPTTHHHHHHHHHHHHHHH--S-HHHHHHHHHHHHHHHHHHHT--HHHHHHHHHHHHHHHHHHHHTTT---TTTTTS-----